Protein AF-A0A392Q8L3-F1 (afdb_monomer)

Mean predicted aligned error: 10.15 Å

Organism: NCBI:txid97028

Radius of gyration: 18.1 Å; Cα contacts (8 Å, |Δi|>4): 5; chains: 1; bounding box: 34×36×34 Å

Structure (mmCIF, N/CA/C/O backbone):
data_AF-A0A392Q8L3-F1
#
_entry.id   AF-A0A392Q8L3-F1
#
loop_
_atom_site.group_PDB
_atom_site.id
_atom_site.type_symbol
_atom_site.label_atom_id
_atom_site.label_alt_id
_atom_site.label_comp_id
_atom_site.label_asym_id
_atom_site.label_entity_id
_atom_site.label_seq_id
_atom_site.pdbx_PDB_ins_code
_atom_site.Cartn_x
_atom_site.Cartn_y
_atom_site.Cartn_z
_atom_site.occupancy
_atom_site.B_iso_or_equiv
_atom_site.auth_seq_id
_atom_site.auth_com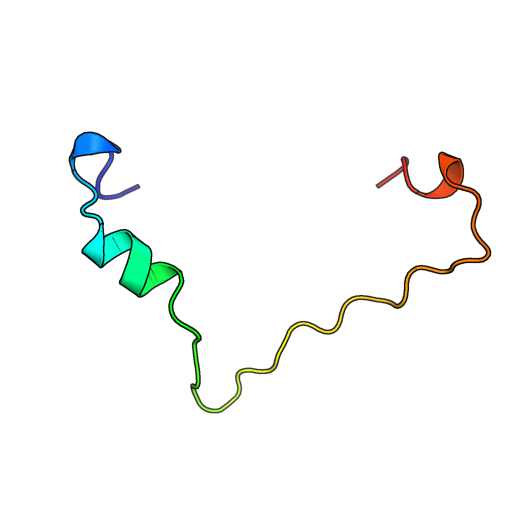p_id
_atom_site.auth_asym_id
_atom_site.auth_atom_id
_atom_site.pdbx_PDB_model_num
ATOM 1 N N . TRP A 1 1 ? -17.226 2.318 2.619 1.00 80.69 1 TRP A N 1
ATOM 2 C CA . TRP A 1 1 ? -16.203 1.279 2.786 1.00 80.69 1 TRP A CA 1
ATOM 3 C C . TRP A 1 1 ? -16.740 0.365 3.854 1.00 80.69 1 TRP A C 1
ATOM 5 O O . TRP A 1 1 ? -17.231 0.876 4.857 1.00 80.69 1 TRP A O 1
ATOM 15 N N . ASP A 1 2 ? -16.795 -0.924 3.560 1.00 81.00 2 ASP A N 1
ATOM 16 C CA . ASP A 1 2 ? -17.197 -1.944 4.519 1.00 81.00 2 ASP A CA 1
ATOM 17 C C . ASP A 1 2 ? -15.990 -2.872 4.717 1.00 81.00 2 ASP A C 1
ATOM 19 O O . ASP A 1 2 ? -15.512 -3.417 3.719 1.00 81.00 2 ASP A O 1
ATOM 23 N N . PRO A 1 3 ? -15.432 -2.984 5.933 1.00 87.50 3 PRO A N 1
ATOM 24 C CA . PRO A 1 3 ? -15.795 -2.247 7.143 1.00 87.50 3 PRO A CA 1
ATOM 25 C C . PRO A 1 3 ? -15.508 -0.739 7.041 1.00 87.50 3 PRO A C 1
ATOM 27 O O . PRO A 1 3 ? -14.625 -0.279 6.318 1.00 87.50 3 PRO A O 1
ATOM 30 N N . SER A 1 4 ? -16.278 0.058 7.785 1.00 88.50 4 SER A N 1
ATOM 31 C CA . SER A 1 4 ? -16.179 1.528 7.776 1.00 88.50 4 SER A CA 1
ATOM 32 C C . SER A 1 4 ? -15.141 2.092 8.748 1.00 88.50 4 SER A C 1
ATOM 34 O O . SER A 1 4 ? -14.866 3.291 8.726 1.00 88.50 4 SER A O 1
ATOM 36 N N . LYS A 1 5 ? -14.559 1.238 9.595 1.00 91.62 5 LYS A N 1
ATOM 37 C CA . LYS A 1 5 ? -13.552 1.594 10.596 1.00 91.62 5 LYS A CA 1
ATOM 38 C C . LYS A 1 5 ? -12.318 0.721 10.425 1.00 91.62 5 LYS A C 1
ATOM 40 O O . LYS A 1 5 ? -12.445 -0.478 10.202 1.00 91.62 5 LYS A O 1
ATOM 45 N N . LEU A 1 6 ? -11.144 1.321 10.607 1.00 88.81 6 LEU A N 1
ATOM 46 C CA . LEU A 1 6 ? -9.859 0.624 10.497 1.00 88.81 6 LEU A CA 1
ATOM 47 C C . LEU A 1 6 ? -9.664 -0.438 11.584 1.00 88.81 6 LEU A C 1
ATOM 49 O O . LEU A 1 6 ? -9.128 -1.493 11.294 1.00 88.81 6 LEU A O 1
ATOM 53 N N . GLU A 1 7 ? -10.164 -0.201 12.800 1.00 92.75 7 GLU A N 1
ATOM 54 C CA . GLU A 1 7 ? -10.098 -1.157 13.924 1.00 92.75 7 GLU A CA 1
ATOM 55 C C . GLU A 1 7 ? -10.795 -2.496 13.636 1.00 92.75 7 GLU A C 1
ATOM 57 O O . GLU A 1 7 ? -10.580 -3.474 14.344 1.00 92.75 7 GLU A O 1
ATOM 62 N N . LEU A 1 8 ? -11.664 -2.529 12.623 1.00 90.75 8 LEU A N 1
ATOM 63 C CA . LEU A 1 8 ? -12.400 -3.720 12.211 1.00 90.75 8 LEU A CA 1
ATOM 64 C C . LEU A 1 8 ? -11.686 -4.502 11.098 1.00 90.75 8 LEU A C 1
ATOM 66 O O . LEU A 1 8 ? -12.170 -5.561 10.715 1.00 90.75 8 LEU A O 1
ATOM 70 N N . VAL A 1 9 ? -10.580 -3.981 10.559 1.00 89.69 9 VAL A N 1
ATOM 71 C CA . VAL A 1 9 ? -9.753 -4.662 9.557 1.00 89.69 9 VAL A CA 1
ATOM 72 C C . VAL A 1 9 ? -8.692 -5.469 10.295 1.00 89.69 9 VAL A C 1
ATOM 74 O O . VAL A 1 9 ? -7.911 -4.913 11.064 1.00 89.69 9 VAL A O 1
ATOM 77 N N . SER A 1 10 ? -8.671 -6.779 10.074 1.00 91.75 10 SER A N 1
ATOM 78 C CA . SER A 1 10 ? -7.648 -7.657 10.641 1.00 91.75 10 SER A CA 1
ATOM 79 C C . SER A 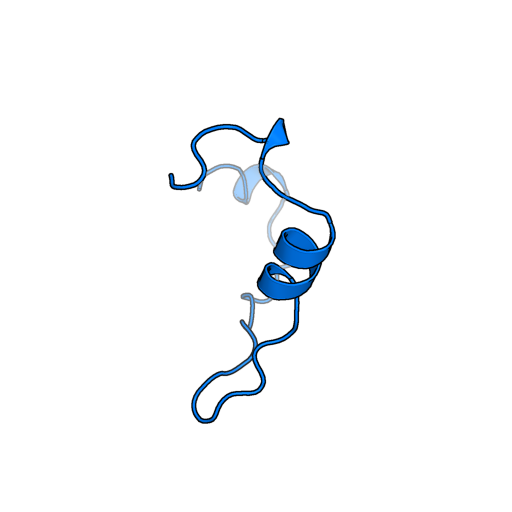1 10 ? -6.380 -7.669 9.785 1.00 91.75 10 SER A C 1
ATOM 81 O O . SER 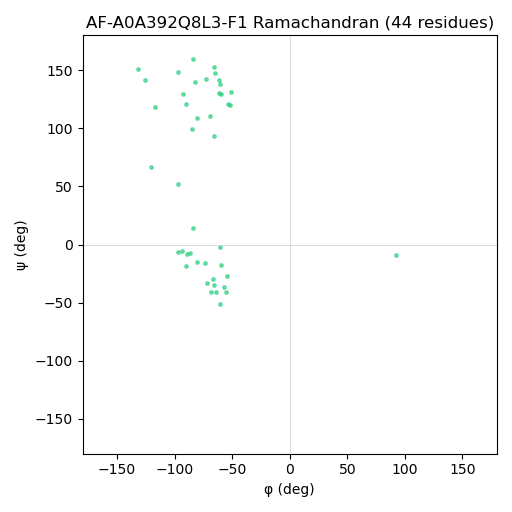A 1 10 ? -6.430 -7.396 8.584 1.00 91.75 10 SER A O 1
ATOM 83 N N . ASP A 1 11 ? -5.252 -8.078 10.368 1.00 91.56 11 ASP A N 1
ATOM 84 C CA . ASP A 1 11 ? -4.001 -8.254 9.616 1.00 91.56 11 ASP A CA 1
ATOM 85 C C . ASP A 1 11 ? -4.177 -9.237 8.445 1.00 91.56 11 ASP A C 1
ATOM 87 O O . ASP A 1 11 ? -3.689 -8.997 7.344 1.00 91.56 11 ASP A O 1
ATOM 91 N N . SER A 1 12 ? -4.98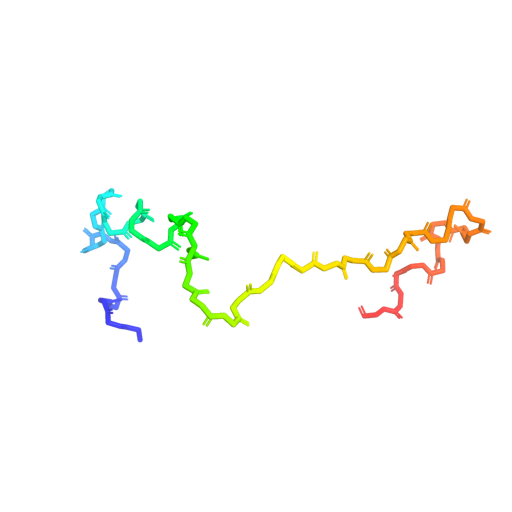6 -10.287 8.625 1.00 91.88 12 SER A N 1
ATOM 92 C CA . SER A 1 12 ? -5.286 -11.236 7.548 1.00 91.88 12 SER A CA 1
ATOM 93 C C . SER A 1 12 ? -6.092 -10.634 6.393 1.00 91.88 12 SER A C 1
ATOM 95 O O . SER A 1 12 ? -5.947 -11.077 5.251 1.00 91.88 12 SER A O 1
ATOM 97 N N . ASP A 1 13 ? -6.928 -9.622 6.655 1.00 89.50 13 ASP A N 1
ATOM 98 C CA . ASP A 1 13 ? -7.632 -8.904 5.588 1.00 89.50 13 ASP A CA 1
ATOM 99 C C . ASP A 1 13 ? -6.635 -8.098 4.753 1.00 89.50 13 ASP A C 1
ATOM 101 O O . ASP A 1 13 ? -6.711 -8.101 3.523 1.00 89.50 13 ASP A O 1
ATOM 105 N N . VAL A 1 14 ? -5.664 -7.457 5.412 1.00 89.06 14 VAL A N 1
ATOM 106 C CA . VAL A 1 14 ? -4.574 -6.727 4.750 1.00 89.06 14 VAL A CA 1
ATOM 107 C C . VAL A 1 14 ? -3.756 -7.679 3.884 1.00 89.06 14 VAL A C 1
ATOM 109 O O . VAL A 1 14 ? -3.606 -7.431 2.687 1.00 89.06 14 VAL A O 1
ATOM 112 N N . ASP A 1 15 ? -3.305 -8.802 4.441 1.00 92.56 15 ASP A N 1
ATOM 113 C CA . ASP A 1 15 ? -2.521 -9.795 3.701 1.00 92.56 15 ASP A CA 1
ATOM 114 C C . ASP A 1 15 ? -3.257 -10.276 2.447 1.00 92.56 15 ASP A C 1
ATOM 116 O O . ASP A 1 15 ? -2.668 -10.390 1.368 1.00 92.56 15 ASP A O 1
ATOM 120 N N . ARG A 1 16 ? -4.573 -10.491 2.547 1.00 88.94 16 ARG A N 1
ATOM 121 C CA . ARG A 1 16 ? -5.404 -10.893 1.411 1.00 88.94 16 ARG A CA 1
ATOM 122 C C . ARG A 1 16 ? -5.462 -9.828 0.314 1.00 88.94 16 ARG A C 1
ATOM 124 O O . ARG A 1 16 ? -5.414 -10.188 -0.859 1.00 88.94 16 ARG A O 1
ATOM 131 N N . TYR A 1 17 ? -5.570 -8.546 0.663 1.00 85.62 17 TYR A N 1
ATOM 132 C CA . TYR A 1 17 ? -5.606 -7.459 -0.325 1.00 85.62 17 TYR A CA 1
ATOM 133 C C . TYR A 1 17 ? -4.252 -7.199 -0.991 1.00 85.62 17 TYR A C 1
ATOM 135 O O . TYR A 1 17 ? -4.215 -6.816 -2.158 1.00 85.62 17 TYR A O 1
ATOM 143 N N . PHE A 1 18 ? -3.152 -7.398 -0.264 1.00 87.31 18 PHE A N 1
ATOM 144 C CA .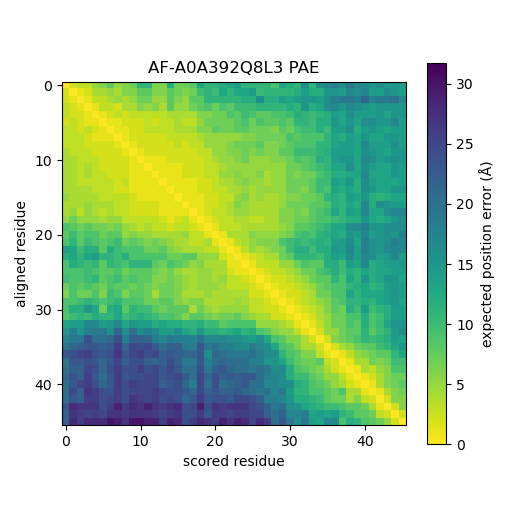 PHE A 1 18 ? -1.794 -7.187 -0.775 1.00 87.31 18 PHE A CA 1
ATOM 145 C C . PHE A 1 18 ? -1.191 -8.426 -1.446 1.00 87.31 18 PHE A C 1
ATOM 147 O O . PHE A 1 18 ? -0.131 -8.337 -2.070 1.00 87.31 18 PHE A O 1
ATOM 154 N N . SER A 1 19 ? -1.860 -9.574 -1.348 1.00 89.62 19 SER A N 1
ATOM 155 C CA . SER A 1 19 ? -1.458 -10.792 -2.044 1.00 89.62 19 SER A CA 1
ATOM 156 C C . SER A 1 19 ? -1.471 -10.588 -3.558 1.00 89.62 19 SER A C 1
ATOM 158 O O . SER A 1 19 ? -2.386 -9.986 -4.124 1.00 89.62 19 SER A O 1
ATOM 160 N N . LYS A 1 20 ? -0.446 -11.119 -4.231 1.00 85.81 20 LYS A N 1
ATOM 161 C CA . LYS A 1 20 ? -0.327 -11.029 -5.686 1.00 85.81 20 LYS A CA 1
ATOM 162 C C . LYS A 1 20 ? -1.509 -11.732 -6.358 1.00 85.81 20 LYS A C 1
ATOM 164 O O . LYS A 1 20 ? -1.817 -12.884 -6.053 1.00 85.81 20 LYS A O 1
ATOM 169 N N . VAL A 1 21 ? -2.151 -11.043 -7.298 1.00 85.31 21 VAL A N 1
ATOM 170 C CA . VAL A 1 21 ? -3.203 -11.627 -8.134 1.00 85.31 21 VAL A CA 1
ATOM 171 C C . VAL A 1 21 ? -2.546 -12.335 -9.316 1.00 85.31 21 VAL A C 1
ATOM 173 O O . VAL A 1 21 ? -2.189 -11.702 -10.304 1.00 85.31 21 VAL A O 1
ATOM 176 N N . ASP A 1 22 ? -2.409 -13.656 -9.218 1.00 81.38 22 ASP A N 1
ATOM 177 C CA . ASP A 1 22 ? -1.922 -14.521 -10.303 1.00 81.38 22 ASP A CA 1
ATOM 178 C C . ASP A 1 22 ? -3.103 -15.157 -11.066 1.00 81.38 22 ASP A C 1
ATOM 180 O O . ASP A 1 22 ? -3.205 -16.375 -11.209 1.00 81.38 22 ASP A O 1
ATOM 184 N N . ALA A 1 23 ? -4.049 -14.326 -11.514 1.00 85.25 23 ALA A N 1
ATOM 185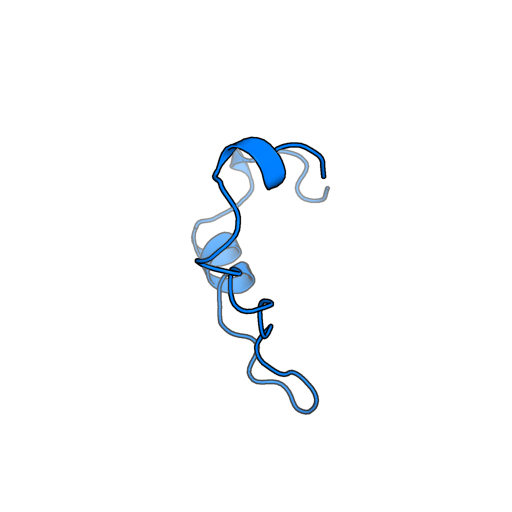 C CA . ALA A 1 23 ? -5.215 -14.766 -12.282 1.00 85.25 23 ALA A CA 1
ATOM 186 C C . ALA A 1 23 ? -5.001 -14.589 -13.795 1.00 85.25 23 ALA A C 1
ATOM 188 O O . ALA A 1 23 ? -4.327 -13.662 -14.248 1.00 85.25 23 ALA A O 1
ATOM 189 N N . GLU A 1 24 ? -5.609 -15.467 -14.593 1.00 88.62 24 GLU A N 1
ATOM 190 C CA . GLU A 1 24 ? -5.479 -15.446 -16.050 1.00 88.62 24 GLU A CA 1
ATOM 191 C C . GLU A 1 24 ? -5.983 -14.117 -16.642 1.00 88.62 24 GLU A C 1
ATOM 193 O O . GLU A 1 24 ? -7.073 -13.643 -16.320 1.00 88.62 24 GLU A O 1
ATOM 198 N N . GLY A 1 25 ? -5.160 -13.486 -17.484 1.00 84.62 25 GLY A N 1
ATOM 199 C CA . GLY A 1 25 ? -5.447 -12.179 -18.085 1.00 84.62 25 GLY A CA 1
ATOM 200 C C . GLY A 1 25 ? -4.919 -10.968 -17.308 1.00 84.62 25 GLY A C 1
ATOM 201 O O . GLY A 1 25 ? -4.904 -9.870 -17.865 1.00 84.62 25 GLY A O 1
ATOM 202 N N . TRP A 1 26 ? -4.421 -11.148 -16.082 1.00 87.94 26 TRP A N 1
ATOM 203 C CA . TRP A 1 26 ? -3.704 -10.093 -15.366 1.00 87.94 26 TRP A CA 1
ATOM 204 C C . TRP A 1 26 ? -2.240 -10.039 -15.808 1.00 87.94 26 TRP A C 1
ATOM 206 O O . TRP A 1 26 ? -1.598 -11.062 -16.046 1.00 87.94 26 TRP A O 1
ATOM 216 N N . LYS A 1 27 ? -1.713 -8.822 -15.949 1.00 87.50 27 LYS A N 1
ATOM 217 C CA . LYS A 1 27 ? -0.307 -8.551 -16.261 1.00 87.50 27 LYS A CA 1
ATOM 218 C C . LYS A 1 27 ? 0.217 -7.502 -15.298 1.00 87.50 27 LYS A C 1
ATOM 220 O O . LYS A 1 27 ? -0.543 -6.643 -14.850 1.00 87.50 27 LYS A O 1
ATOM 225 N N . ASP A 1 28 ? 1.513 -7.564 -15.027 1.00 87.00 28 ASP A N 1
ATOM 226 C CA . ASP A 1 28 ? 2.175 -6.550 -14.220 1.00 87.00 28 ASP A CA 1
ATOM 227 C C . ASP A 1 28 ? 2.068 -5.178 -14.897 1.00 87.00 28 ASP A C 1
ATOM 229 O O . ASP A 1 28 ? 2.144 -5.049 -16.124 1.00 87.00 28 ASP A O 1
ATOM 233 N N . LEU A 1 29 ? 1.873 -4.142 -14.081 1.00 86.44 29 LEU A N 1
ATOM 234 C CA . LEU A 1 29 ? 1.836 -2.768 -14.561 1.00 86.44 29 LEU A CA 1
ATOM 235 C C . LEU A 1 29 ? 3.235 -2.354 -15.018 1.00 86.44 29 LEU A C 1
ATOM 237 O O . LEU A 1 29 ? 4.145 -2.152 -14.213 1.00 86.44 29 LEU A O 1
ATOM 241 N N . GLU A 1 30 ? 3.390 -2.181 -16.324 1.00 85.56 30 GLU A N 1
ATOM 242 C CA . GLU A 1 30 ? 4.590 -1.592 -16.897 1.00 85.56 30 GLU A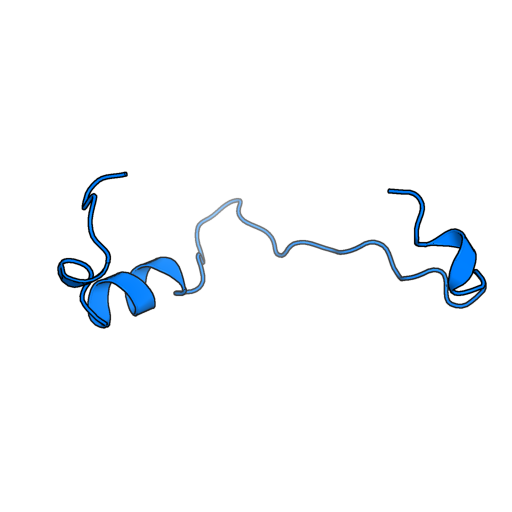 CA 1
ATOM 243 C C . GLU A 1 30 ? 4.509 -0.069 -16.788 1.00 85.56 30 GLU A C 1
ATOM 245 O O . GLU A 1 30 ? 3.731 0.596 -17.476 1.00 85.56 30 GLU A O 1
ATOM 250 N N . PHE A 1 31 ? 5.326 0.506 -15.910 1.00 80.06 31 PHE A N 1
ATOM 251 C CA . PHE A 1 31 ? 5.453 1.955 -15.843 1.00 80.06 31 PHE A CA 1
ATOM 252 C C . PHE A 1 31 ? 6.241 2.472 -17.049 1.00 80.06 31 PHE A C 1
ATOM 254 O O . PHE A 1 31 ? 7.246 1.863 -17.439 1.00 80.06 31 PHE A O 1
ATOM 261 N N . PRO A 1 32 ? 5.861 3.636 -17.610 1.00 80.75 32 PRO A N 1
ATOM 262 C CA . PRO A 1 32 ? 6.710 4.331 -18.558 1.00 80.75 32 PRO A CA 1
ATOM 263 C C . PRO A 1 32 ? 8.104 4.484 -17.959 1.00 80.75 32 PRO A C 1
ATOM 265 O O . PRO A 1 32 ? 8.256 4.920 -16.811 1.00 80.75 32 PRO A O 1
ATOM 268 N N . LYS A 1 33 ? 9.133 4.125 -18.732 1.00 77.94 33 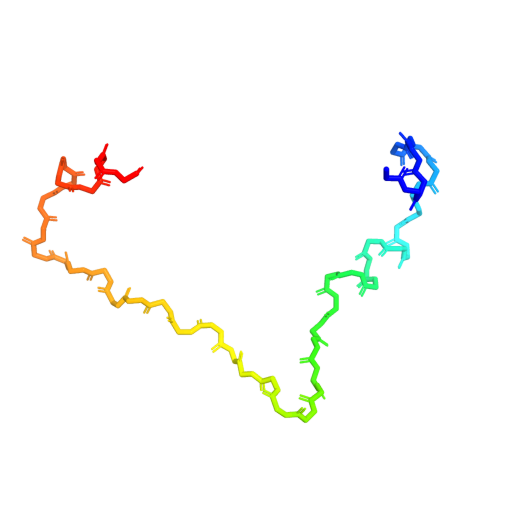LYS A N 1
ATOM 269 C CA . LYS A 1 33 ? 10.514 4.392 -18.331 1.00 77.94 33 LYS A CA 1
ATOM 270 C C . LYS A 1 33 ? 10.597 5.878 -18.018 1.00 77.94 33 LYS A C 1
ATOM 272 O O . LYS A 1 33 ? 10.286 6.698 -18.883 1.00 77.94 33 LYS A O 1
ATOM 277 N N . ARG A 1 34 ? 10.979 6.222 -16.783 1.00 69.94 34 ARG A N 1
ATOM 278 C CA . ARG A 1 34 ? 11.254 7.617 -16.440 1.00 69.94 34 ARG A CA 1
ATOM 279 C C . ARG A 1 34 ? 12.236 8.117 -17.486 1.00 69.94 34 ARG A C 1
ATOM 281 O O . ARG A 1 34 ? 13.296 7.523 -17.678 1.00 69.94 34 ARG A O 1
ATOM 288 N N . PHE A 1 35 ? 11.847 9.151 -18.220 1.00 67.25 35 PHE A N 1
ATOM 289 C CA . PHE A 1 35 ? 12.753 9.793 -19.150 1.00 67.25 35 PHE A CA 1
ATOM 290 C C . PHE A 1 35 ? 13.843 10.437 -18.293 1.00 67.25 35 PHE A C 1
ATOM 292 O O . PHE A 1 35 ? 13.674 11.552 -17.812 1.00 67.25 35 PHE A O 1
ATOM 299 N N . ASN A 1 36 ? 14.953 9.725 -18.075 1.00 64.62 36 ASN A N 1
ATOM 300 C CA . ASN A 1 36 ? 16.104 10.183 -17.281 1.00 64.62 36 ASN A CA 1
ATOM 301 C C . ASN A 1 36 ? 16.758 1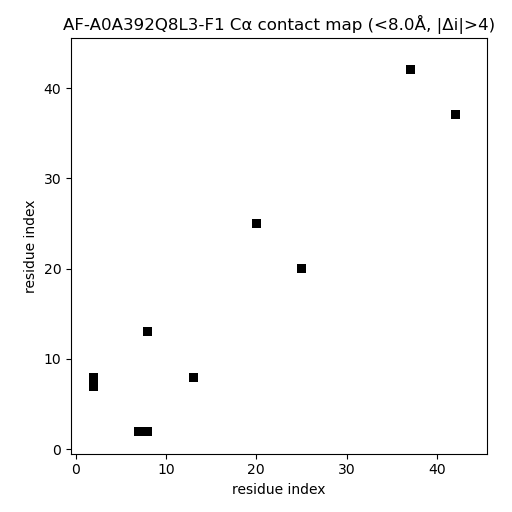1.459 -17.851 1.00 64.62 36 ASN A C 1
ATOM 303 O O . ASN A 1 36 ? 17.695 11.996 -17.271 1.00 64.62 36 ASN A O 1
ATOM 307 N N . ASN A 1 37 ? 16.245 11.939 -18.983 1.00 66.75 37 ASN A N 1
ATOM 308 C CA . ASN A 1 37 ? 16.672 13.131 -19.691 1.00 66.75 37 ASN A CA 1
ATOM 309 C C . ASN A 1 37 ? 15.791 14.350 -19.356 1.00 66.75 37 ASN A C 1
ATOM 311 O O . ASN A 1 37 ? 16.081 15.445 -19.831 1.00 66.75 37 ASN A O 1
ATOM 315 N N . LEU A 1 38 ? 14.703 14.178 -18.591 1.00 70.06 38 LEU A N 1
ATOM 316 C CA . LEU A 1 38 ? 13.844 15.284 -18.180 1.00 70.06 38 LEU A CA 1
ATOM 317 C C . LEU A 1 38 ? 14.301 15.827 -16.823 1.00 70.06 38 LEU A C 1
ATOM 319 O O . LEU A 1 38 ? 14.471 15.061 -15.871 1.00 70.06 38 LEU A O 1
ATOM 323 N N . PRO A 1 39 ? 14.494 17.148 -16.700 1.00 70.44 39 PRO A N 1
ATOM 324 C CA . PRO A 1 39 ? 14.864 17.746 -15.431 1.00 70.44 39 PRO A CA 1
ATOM 325 C C . PRO A 1 39 ? 13.725 17.576 -14.415 1.00 70.44 39 PRO A C 1
ATOM 327 O O . PRO A 1 39 ? 12.550 17.608 -14.776 1.00 70.44 39 PRO A O 1
ATOM 330 N N . ALA A 1 40 ? 14.059 17.427 -13.130 1.00 66.62 40 ALA A N 1
ATOM 331 C CA . ALA A 1 40 ? 13.099 17.098 -12.066 1.00 66.62 40 ALA A CA 1
ATOM 332 C C . ALA A 1 40 ? 11.887 18.054 -11.983 1.00 66.62 40 ALA A C 1
ATOM 334 O O . ALA A 1 40 ? 10.799 17.645 -11.586 1.00 66.62 40 ALA A O 1
ATOM 335 N N . HIS A 1 41 ? 12.049 19.309 -12.418 1.00 68.25 41 HIS A N 1
ATOM 336 C CA . HIS A 1 41 ? 10.981 20.312 -12.465 1.00 68.25 41 HIS A CA 1
ATOM 337 C C . HIS A 1 41 ? 9.951 20.093 -13.590 1.00 68.25 41 HIS A C 1
ATOM 339 O O . HIS A 1 41 ? 8.888 20.702 -13.562 1.00 68.25 41 HIS A O 1
ATOM 345 N N . ALA A 1 42 ? 10.251 19.256 -14.589 1.00 65.06 42 ALA A N 1
ATOM 346 C CA . ALA A 1 42 ? 9.321 18.906 -15.663 1.00 65.06 42 ALA A CA 1
ATOM 347 C C . ALA A 1 42 ? 8.311 17.822 -15.238 1.00 65.06 42 ALA A C 1
ATOM 349 O O . ALA A 1 42 ? 7.301 17.632 -15.906 1.00 65.06 42 ALA A O 1
ATOM 350 N N . ILE A 1 43 ? 8.570 17.126 -14.125 1.00 63.75 43 ILE A N 1
ATOM 351 C CA . ILE A 1 43 ? 7.744 16.016 -13.625 1.00 63.75 43 ILE A CA 1
ATOM 352 C C . ILE A 1 43 ? 6.642 16.516 -12.668 1.00 63.75 43 ILE A C 1
ATOM 354 O O . ILE A 1 43 ? 5.646 15.832 -12.473 1.00 63.75 43 ILE A O 1
ATOM 358 N N . SER A 1 44 ? 6.754 17.729 -12.109 1.00 55.09 44 SER A N 1
ATOM 359 C CA . SER A 1 44 ? 5.819 18.259 -11.098 1.00 55.09 44 SER A CA 1
ATOM 360 C C . SER A 1 44 ? 4.539 18.909 -11.650 1.00 55.09 44 SER A C 1
ATOM 362 O O . SER A 1 44 ? 3.838 19.602 -10.914 1.00 55.09 44 SER A O 1
ATOM 364 N N . LYS A 1 45 ? 4.217 18.705 -12.932 1.00 52.38 45 LYS A N 1
ATOM 365 C CA . LYS A 1 45 ? 2.952 19.144 -13.540 1.00 52.38 45 LYS A CA 1
ATOM 366 C C . LYS A 1 45 ? 2.183 17.945 -14.094 1.00 52.38 45 LYS A C 1
ATOM 368 O O . LYS A 1 45 ? 2.054 17.804 -15.307 1.00 52.38 45 LYS A O 1
ATOM 373 N N . LEU A 1 46 ? 1.724 17.079 -13.201 1.00 44.38 46 LEU A N 1
ATOM 374 C CA . LEU A 1 46 ? 0.770 16.008 -13.481 1.00 44.38 46 LEU A CA 1
ATOM 375 C C . LEU A 1 46 ? -0.197 15.901 -12.306 1.00 44.38 46 LEU A C 1
ATOM 377 O O . LEU A 1 46 ? 0.303 15.908 -11.158 1.00 44.38 46 LEU A O 1
#

Foldseek 3Di:
DVVPDPVPQDPVNVCVVPDDPPDPPDDDDDDDDPPPPDDPVVPPPD

Solvent-accessible surface area (backbone atoms only — not comparable to full-atom values): 3395 Å² total; per-residue (Å²): 110,90,72,79,49,73,92,74,59,49,73,69,56,52,52,61,72,71,47,83,78,88,51,92,92,64,74,83,86,78,72,80,76,75,62,88,86,57,60,78,79,73,66,77,80,119

pLDDT: mean 80.39, std 11.85, range [44.38, 92.75]

Secondary structure (DSSP, 8-state):
--S-SGGG--HHHHHHHHS----TT-----PPPP-TTS-GGGSS--

Sequence (46 aa):
WDPSKLELVSDSDVDRYFSKVDAEGWKDLEFPKRFNNLPAHAISKL